Protein AF-A0A3B8MZW2-F1 (afdb_monomer_lite)

pLDDT: mean 94.81, std 4.1, range [79.88, 97.69]

Sequence (41 aa):
YIPNVVFSCGNAVKDDTIYVYYGGADTVIGVAILEMKDIKF

Foldseek 3Di:
DAAPDKAFPDWDDDPQKIWTWIDHRVPDIDIDIDGNVVDDD

Radius of gyration: 11.7 Å; chains: 1; bounding box: 31×13×28 Å

Structure (mmCIF, N/CA/C/O backbone):
data_AF-A0A3B8MZW2-F1
#
_entry.id   AF-A0A3B8MZW2-F1
#
loop_
_atom_site.group_PDB
_atom_site.id
_atom_site.type_symbol
_atom_site.label_atom_id
_atom_site.label_alt_id
_atom_site.label_comp_id
_atom_site.label_asym_id
_atom_site.label_entity_id
_atom_site.label_seq_id
_atom_site.pdbx_PDB_ins_code
_atom_site.Cartn_x
_atom_site.Cartn_y
_atom_site.Cartn_z
_atom_site.occupancy
_atom_site.B_iso_or_equiv
_atom_site.auth_seq_id
_atom_site.auth_comp_id
_atom_site.auth_asym_id
_atom_site.auth_atom_id
_atom_site.pdbx_PDB_model_num
ATOM 1 N N . TYR A 1 1 ? 17.763 0.824 -11.355 1.00 85.00 1 TYR A N 1
ATOM 2 C CA . TYR A 1 1 ? 17.648 -0.022 -10.155 1.00 85.00 1 T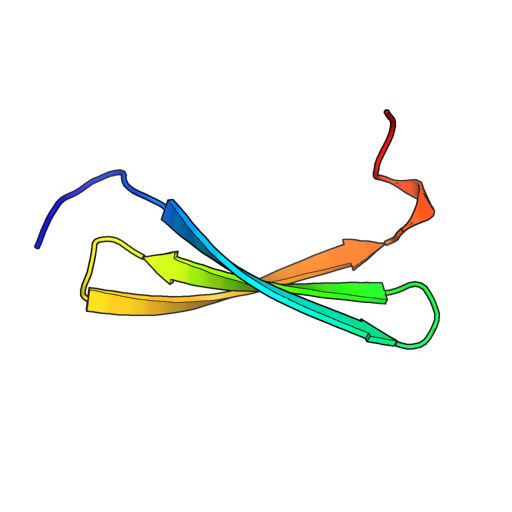YR A CA 1
ATOM 3 C C . TYR A 1 1 ? 18.548 0.557 -9.088 1.00 85.00 1 TYR A C 1
ATOM 5 O O . TYR A 1 1 ? 19.759 0.588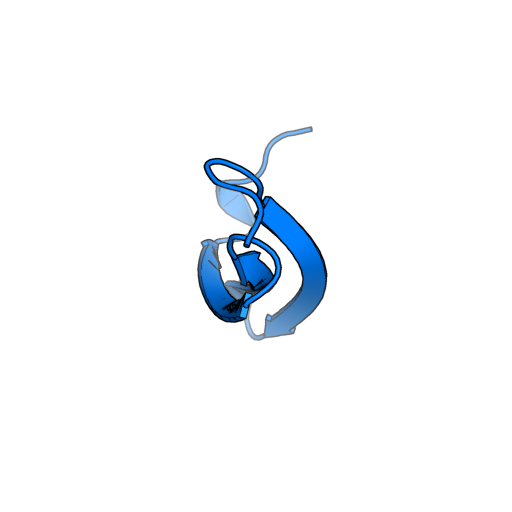 -9.290 1.00 85.00 1 TYR A O 1
ATOM 13 N N . ILE A 1 2 ? 17.949 1.048 -8.006 1.00 94.75 2 ILE A N 1
ATOM 14 C CA . ILE A 1 2 ? 18.660 1.574 -6.840 1.00 94.75 2 ILE A CA 1
ATOM 15 C C . ILE A 1 2 ? 18.352 0.624 -5.677 1.00 94.75 2 ILE A C 1
ATOM 17 O O . ILE A 1 2 ? 17.200 0.550 -5.261 1.00 94.75 2 ILE A O 1
ATOM 21 N N . PRO A 1 3 ? 19.312 -0.181 -5.194 1.00 94.50 3 PRO A N 1
ATOM 22 C CA . PRO A 1 3 ? 19.037 -1.149 -4.137 1.00 94.50 3 PRO A CA 1
ATOM 23 C C . PRO A 1 3 ? 18.779 -0.459 -2.789 1.00 94.50 3 PRO A C 1
ATOM 25 O O . PRO A 1 3 ? 19.303 0.620 -2.525 1.00 94.50 3 PRO A O 1
ATOM 28 N N . ASN A 1 4 ? 18.035 -1.135 -1.907 1.00 94.94 4 ASN A N 1
ATOM 29 C CA . ASN A 1 4 ? 17.807 -0.743 -0.506 1.00 94.94 4 ASN A CA 1
ATOM 30 C C . ASN A 1 4 ? 17.081 0.598 -0.292 1.00 94.94 4 ASN A C 1
ATOM 32 O O . ASN A 1 4 ? 17.256 1.226 0.751 1.00 94.94 4 ASN A O 1
ATOM 36 N N . VAL A 1 5 ? 16.247 1.028 -1.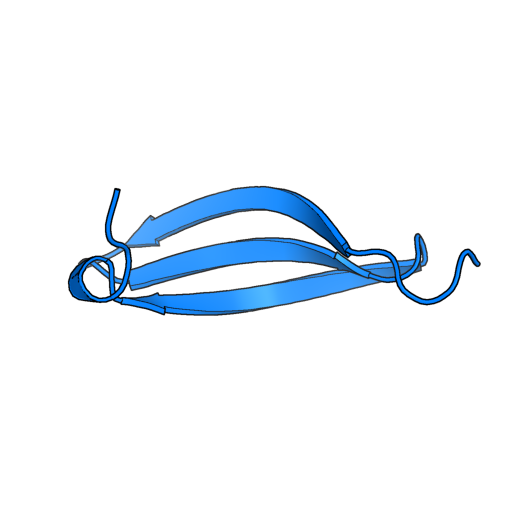243 1.00 96.19 5 VAL A N 1
ATOM 37 C CA . VAL A 1 5 ? 15.364 2.193 -1.073 1.00 96.19 5 VAL A CA 1
ATOM 38 C C . VAL A 1 5 ? 13.894 1.788 -1.078 1.00 96.19 5 VAL A C 1
ATOM 40 O O . VAL A 1 5 ? 13.473 0.902 -1.831 1.00 96.19 5 VAL A O 1
ATOM 43 N N . VAL A 1 6 ? 13.124 2.468 -0.230 1.00 96.44 6 VAL A N 1
ATOM 44 C CA . VAL A 1 6 ? 11.667 2.375 -0.138 1.00 96.44 6 VAL A CA 1
ATOM 45 C C . VAL A 1 6 ? 11.114 3.795 -0.113 1.00 96.44 6 VAL A C 1
ATOM 47 O O . VAL A 1 6 ? 11.481 4.583 0.757 1.00 96.44 6 VAL A O 1
ATOM 50 N N . PHE A 1 7 ? 10.221 4.112 -1.046 1.00 95.31 7 PHE A N 1
ATOM 51 C CA . PHE A 1 7 ? 9.526 5.399 -1.093 1.00 95.31 7 PHE A CA 1
ATOM 52 C C . PHE A 1 7 ? 8.035 5.189 -0.842 1.00 95.31 7 PHE A C 1
ATOM 54 O O . PHE A 1 7 ? 7.378 4.519 -1.632 1.00 95.31 7 PHE A O 1
ATOM 61 N N . SER A 1 8 ? 7.487 5.756 0.236 1.00 83.19 8 SER A N 1
ATOM 62 C CA . SER A 1 8 ? 6.034 5.765 0.455 1.00 83.19 8 SER A CA 1
ATOM 63 C C . SER A 1 8 ? 5.381 6.767 -0.496 1.00 83.19 8 SER A C 1
ATOM 65 O O . SER A 1 8 ? 5.744 7.943 -0.497 1.00 83.19 8 SER A O 1
ATOM 67 N N . CYS A 1 9 ? 4.440 6.302 -1.318 1.00 86.12 9 CYS A N 1
ATOM 68 C CA . CYS A 1 9 ? 3.813 7.111 -2.370 1.00 86.12 9 CYS A CA 1
ATOM 69 C C . CYS A 1 9 ? 2.328 7.389 -2.107 1.00 86.12 9 CYS A C 1
ATOM 71 O O . CYS A 1 9 ? 1.700 8.143 -2.847 1.00 86.12 9 CYS A O 1
ATOM 73 N N . GLY A 1 10 ? 1.767 6.793 -1.058 1.00 92.38 10 GLY A N 1
ATOM 74 C CA . GLY A 1 10 ? 0.401 7.034 -0.624 1.00 92.38 10 GLY A CA 1
ATOM 75 C C . GLY A 1 10 ? -0.095 5.936 0.302 1.00 92.38 10 GLY A C 1
ATOM 76 O O . GLY A 1 10 ? 0.408 4.813 0.295 1.00 92.38 10 GLY A O 1
ATOM 77 N N . ASN A 1 11 ? -1.114 6.256 1.088 1.00 95.81 11 ASN A N 1
ATOM 78 C CA . ASN A 1 11 ? -1.794 5.283 1.923 1.00 95.81 11 ASN A CA 1
ATOM 79 C C . ASN A 1 11 ? -3.311 5.425 1.814 1.00 95.81 11 ASN A C 1
ATOM 81 O O . ASN A 1 11 ? -3.839 6.530 1.709 1.00 95.81 11 ASN A O 1
ATOM 85 N N . ALA A 1 12 ? -4.005 4.291 1.866 1.00 96.56 12 ALA A N 1
ATOM 86 C CA . ALA A 1 12 ? -5.452 4.234 2.011 1.00 96.56 12 ALA A CA 1
ATOM 87 C C . ALA A 1 12 ? -5.795 3.697 3.400 1.00 96.56 12 ALA A C 1
ATOM 89 O O . ALA A 1 12 ? -5.118 2.802 3.904 1.00 96.56 12 ALA A O 1
ATOM 90 N N . VAL A 1 13 ? -6.848 4.236 4.009 1.00 96.94 13 VAL A N 1
ATOM 91 C CA . VAL A 1 13 ? -7.361 3.761 5.297 1.00 96.94 13 VAL A CA 1
ATOM 92 C C . VAL A 1 13 ? -8.746 3.175 5.076 1.00 96.94 13 VAL A C 1
ATOM 94 O O . VAL A 1 13 ? -9.591 3.807 4.441 1.00 96.94 13 VAL A O 1
ATOM 97 N N . LYS A 1 14 ? -8.971 1.968 5.592 1.00 96.56 14 LYS A N 1
ATOM 98 C CA . LYS A 1 14 ? -10.273 1.304 5.598 1.00 96.56 14 LYS A CA 1
ATOM 99 C C . LYS A 1 14 ? -10.417 0.504 6.885 1.00 96.56 14 LYS A C 1
ATOM 101 O O . LYS A 1 14 ? -9.570 -0.337 7.153 1.00 96.56 14 LYS A O 1
ATOM 106 N N . ASP A 1 15 ? -11.485 0.754 7.639 1.00 95.81 15 ASP A N 1
ATOM 107 C CA . ASP A 1 15 ? -11.831 0.008 8.859 1.00 95.81 15 ASP A CA 1
ATOM 108 C C . ASP A 1 15 ? -10.626 -0.146 9.814 1.00 95.81 15 ASP A C 1
ATOM 110 O O . ASP A 1 15 ? -10.222 -1.253 10.161 1.00 95.81 15 ASP A O 1
ATOM 114 N N . ASP A 1 16 ? -9.977 0.979 10.142 1.00 96.06 16 ASP A N 1
ATOM 115 C CA . ASP A 1 16 ? -8.759 1.074 10.973 1.00 96.06 16 ASP A CA 1
ATOM 116 C C . ASP A 1 16 ? -7.527 0.302 10.465 1.00 96.06 16 ASP A C 1
ATOM 118 O O . ASP A 1 16 ? -6.485 0.265 11.122 1.00 96.06 16 ASP A O 1
ATOM 122 N N . THR A 1 17 ? -7.600 -0.249 9.255 1.00 97.38 17 THR A N 1
ATOM 123 C CA . THR A 1 17 ? -6.479 -0.857 8.543 1.00 97.38 17 THR A CA 1
ATOM 124 C C . THR A 1 17 ? -5.869 0.157 7.581 1.00 97.38 17 THR A C 1
ATOM 126 O O . THR A 1 17 ? -6.562 0.778 6.770 1.00 97.38 17 THR A O 1
ATOM 129 N N . ILE A 1 18 ? -4.553 0.317 7.651 1.00 97.06 18 ILE A N 1
ATOM 130 C CA . ILE A 1 18 ? -3.773 1.173 6.764 1.00 97.06 18 ILE A CA 1
ATOM 131 C C . ILE A 1 18 ? -3.120 0.298 5.698 1.00 97.06 18 ILE A C 1
ATOM 133 O O . ILE A 1 18 ? -2.426 -0.667 6.008 1.00 97.06 18 ILE A O 1
ATOM 137 N N . TYR A 1 19 ? -3.299 0.684 4.440 1.00 97.50 19 TYR A N 1
ATOM 138 C CA . TYR A 1 19 ? -2.613 0.120 3.285 1.00 97.50 19 TYR A CA 1
ATOM 139 C C . TYR A 1 19 ? -1.602 1.146 2.793 1.00 97.50 19 TYR A C 1
ATOM 141 O O . TYR A 1 19 ? -1.997 2.178 2.253 1.00 97.50 19 TYR A O 1
ATOM 149 N N . VAL A 1 20 ? -0.312 0.889 2.990 1.00 97.19 20 VAL A N 1
ATOM 150 C CA . VAL A 1 20 ? 0.772 1.776 2.551 1.00 97.19 20 VAL A CA 1
ATOM 151 C C . VAL A 1 20 ? 1.313 1.266 1.227 1.00 97.19 20 VAL A C 1
ATOM 153 O O . VAL A 1 20 ? 1.915 0.194 1.173 1.00 97.19 20 VAL A O 1
ATOM 156 N N . TYR A 1 21 ? 1.114 2.041 0.167 1.00 97.69 21 TYR A N 1
ATOM 157 C CA . TYR A 1 21 ? 1.667 1.766 -1.151 1.00 97.69 21 TYR A CA 1
ATOM 158 C C . TYR A 1 21 ? 3.039 2.415 -1.270 1.00 97.69 21 TYR A C 1
ATOM 160 O O . TYR A 1 21 ? 3.204 3.613 -1.016 1.00 97.69 21 TYR A O 1
ATOM 168 N N . TYR A 1 22 ? 4.030 1.626 -1.672 1.00 97.69 22 TYR A N 1
ATOM 169 C CA . TYR A 1 22 ? 5.405 2.095 -1.744 1.00 97.69 22 TYR A CA 1
ATOM 170 C C . TYR A 1 22 ? 6.124 1.612 -3.001 1.00 97.69 22 TYR A C 1
ATOM 172 O O . TYR A 1 22 ? 5.882 0.512 -3.499 1.00 97.69 22 TYR A O 1
ATOM 180 N N . GLY A 1 23 ? 7.035 2.442 -3.502 1.00 97.38 23 GLY A N 1
ATOM 181 C CA . GLY A 1 23 ? 8.003 2.069 -4.525 1.00 97.38 23 GLY A CA 1
ATOM 182 C C . GLY A 1 23 ? 9.160 1.281 -3.913 1.00 97.38 23 GLY A C 1
ATOM 183 O O . GLY A 1 23 ? 9.748 1.713 -2.920 1.00 97.38 23 GLY A O 1
ATOM 184 N N . GLY A 1 24 ? 9.482 0.128 -4.502 1.00 96.94 24 GLY A N 1
ATOM 185 C CA . GLY A 1 24 ? 10.619 -0.710 -4.128 1.00 96.94 24 GLY A CA 1
ATOM 186 C C . GLY A 1 24 ? 11.733 -0.626 -5.167 1.00 96.94 24 GLY A C 1
ATOM 187 O O . GLY A 1 24 ? 11.513 -0.937 -6.341 1.00 96.94 24 GLY A O 1
ATOM 188 N N . ALA A 1 25 ? 12.925 -0.215 -4.730 1.00 96.81 25 ALA A N 1
ATOM 189 C CA . ALA A 1 25 ? 14.139 -0.163 -5.547 1.00 96.81 25 ALA A CA 1
ATOM 190 C C . ALA A 1 25 ? 13.977 0.504 -6.935 1.00 96.81 25 ALA A C 1
ATOM 192 O O . ALA A 1 25 ? 14.586 0.067 -7.920 1.00 96.81 25 ALA A O 1
ATOM 193 N N . ASP A 1 26 ? 13.116 1.523 -7.019 1.00 95.56 26 ASP A N 1
ATOM 194 C CA . ASP A 1 26 ? 12.721 2.266 -8.228 1.00 95.56 26 ASP A CA 1
ATOM 195 C C . ASP A 1 26 ? 12.244 1.389 -9.401 1.00 95.56 26 ASP A C 1
ATOM 197 O O . ASP A 1 26 ? 12.421 1.738 -10.568 1.00 95.56 26 ASP A O 1
ATOM 201 N N . THR A 1 27 ? 11.694 0.206 -9.115 1.00 96.44 27 THR A N 1
ATOM 202 C CA . THR A 1 27 ? 11.373 -0.792 -10.156 1.00 96.44 27 THR A CA 1
ATOM 203 C C . THR A 1 27 ? 10.018 -1.463 -9.988 1.00 96.44 27 THR A C 1
ATOM 205 O O . THR A 1 27 ? 9.461 -1.941 -10.973 1.00 96.44 27 THR A O 1
ATOM 208 N N . VAL A 1 28 ? 9.468 -1.497 -8.773 1.00 96.75 28 VAL A N 1
ATOM 209 C CA . VAL A 1 28 ? 8.200 -2.173 -8.468 1.00 96.75 28 VAL A CA 1
ATOM 210 C C . VAL A 1 28 ? 7.352 -1.365 -7.491 1.00 96.75 28 VAL A C 1
ATOM 212 O O . VAL A 1 28 ? 7.860 -0.483 -6.799 1.00 96.75 28 VAL A O 1
ATOM 215 N N . ILE A 1 29 ? 6.065 -1.705 -7.408 1.00 97.62 29 ILE A N 1
ATOM 216 C CA . ILE A 1 29 ? 5.140 -1.202 -6.387 1.00 97.62 29 ILE A CA 1
ATOM 217 C C . ILE A 1 29 ? 4.796 -2.353 -5.439 1.00 97.62 29 ILE A C 1
ATOM 219 O O . ILE A 1 29 ? 4.455 -3.447 -5.889 1.00 97.62 29 ILE A O 1
ATOM 223 N N . GLY A 1 30 ? 4.882 -2.096 -4.136 1.00 96.75 30 GLY A N 1
ATOM 224 C CA . GLY A 1 30 ? 4.450 -2.994 -3.068 1.00 96.75 30 GLY A CA 1
ATOM 225 C C . GLY A 1 30 ? 3.353 -2.371 -2.206 1.00 96.75 30 GLY A C 1
ATOM 226 O O . GLY A 1 30 ? 3.087 -1.169 -2.281 1.00 96.75 30 GLY A O 1
ATOM 227 N N . VAL A 1 31 ? 2.725 -3.202 -1.373 1.00 97.38 31 VAL A N 1
ATOM 228 C CA . VAL A 1 31 ? 1.772 -2.764 -0.348 1.00 97.38 31 VAL A CA 1
ATOM 229 C C . VAL A 1 31 ? 2.109 -3.415 0.990 1.00 97.38 31 VAL A C 1
ATOM 231 O O . VAL A 1 31 ? 2.317 -4.625 1.062 1.00 97.38 31 VAL A O 1
ATOM 234 N N . ALA A 1 32 ? 2.167 -2.604 2.043 1.00 96.69 32 ALA A N 1
ATOM 235 C CA . ALA A 1 32 ? 2.241 -3.059 3.428 1.00 96.69 32 ALA A CA 1
ATOM 236 C C . ALA A 1 32 ? 0.909 -2.773 4.131 1.00 96.69 32 ALA A C 1
ATOM 238 O O . ALA A 1 32 ? 0.282 -1.744 3.874 1.00 96.69 32 ALA A O 1
ATOM 239 N N . ILE A 1 33 ? 0.482 -3.684 5.004 1.00 97.12 33 ILE A N 1
ATOM 240 C CA . ILE A 1 33 ? -0.779 -3.585 5.744 1.00 97.12 33 ILE A CA 1
ATOM 241 C C . ILE A 1 33 ? -0.458 -3.537 7.234 1.00 97.12 33 ILE A C 1
ATOM 243 O O . ILE A 1 33 ? 0.318 -4.362 7.715 1.00 97.12 33 ILE A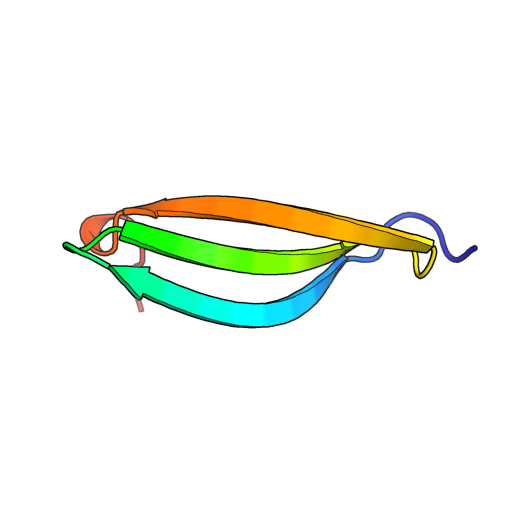 O 1
ATOM 247 N N . LEU A 1 34 ? -1.045 -2.580 7.946 1.00 96.00 34 LEU A N 1
ATOM 248 C CA . LEU A 1 34 ? -0.896 -2.429 9.391 1.00 96.00 34 LEU A CA 1
ATOM 249 C C . LEU A 1 34 ? -2.167 -1.869 10.031 1.00 96.00 34 LEU A C 1
ATOM 251 O O . LEU A 1 34 ? -2.959 -1.205 9.363 1.00 96.00 34 LEU A O 1
ATOM 255 N N . GLU A 1 35 ? -2.356 -2.119 11.324 1.00 97.12 35 GLU A N 1
ATOM 256 C CA . GLU A 1 35 ? -3.474 -1.555 12.079 1.00 97.12 35 GLU A CA 1
ATOM 257 C C . GLU A 1 35 ? -3.125 -0.156 12.601 1.00 97.12 35 GLU A C 1
ATOM 259 O O . GLU A 1 35 ? -2.008 0.104 13.049 1.00 97.12 35 GLU A O 1
ATOM 264 N N . MET A 1 36 ? -4.100 0.756 12.601 1.00 94.69 36 MET A N 1
ATOM 265 C CA . MET A 1 36 ? -3.920 2.135 13.072 1.00 94.69 36 MET A CA 1
ATOM 266 C C . MET A 1 36 ? -3.406 2.198 14.518 1.00 94.69 36 MET A C 1
ATO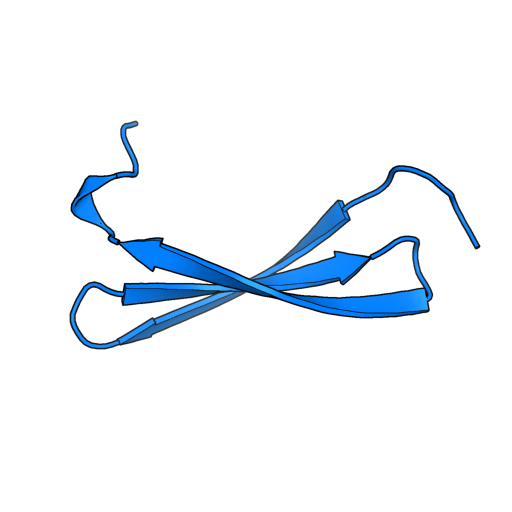M 268 O O . MET A 1 36 ? -2.610 3.071 14.854 1.00 94.69 36 MET A O 1
ATOM 272 N N . LYS A 1 37 ? -3.817 1.243 15.365 1.00 95.94 37 LYS A N 1
ATOM 273 C CA . LYS A 1 37 ? -3.410 1.163 16.778 1.00 95.94 37 LYS A CA 1
ATOM 274 C C . LYS A 1 37 ? -1.912 0.895 16.979 1.00 95.94 37 LYS A C 1
ATOM 276 O O . LYS A 1 37 ? -1.395 1.150 18.066 1.00 95.94 37 LYS A O 1
ATOM 281 N N . ASP A 1 38 ? -1.236 0.362 15.961 1.00 95.56 38 ASP A N 1
ATOM 282 C CA . ASP A 1 38 ? 0.183 0.013 16.034 1.00 95.56 38 ASP A CA 1
ATOM 283 C C . ASP A 1 38 ? 1.086 1.233 15.788 1.00 95.56 38 ASP A C 1
ATOM 285 O O . ASP A 1 38 ? 2.250 1.232 16.195 1.00 95.56 38 ASP A O 1
ATOM 289 N N . ILE A 1 39 ? 0.559 2.299 15.169 1.00 91.81 39 ILE A N 1
ATOM 290 C CA . ILE A 1 39 ? 1.289 3.553 14.960 1.00 91.81 39 ILE A CA 1
ATOM 291 C C . ILE A 1 39 ? 1.225 4.405 16.230 1.00 91.81 39 ILE A C 1
ATOM 293 O O . ILE A 1 39 ? 0.153 4.745 16.728 1.00 91.81 39 ILE A O 1
ATOM 297 N N . LYS A 1 40 ? 2.400 4.799 16.729 1.00 89.56 40 LYS A N 1
ATOM 298 C CA . LYS A 1 40 ? 2.560 5.750 17.836 1.00 89.56 40 LYS A CA 1
ATOM 299 C C . LYS A 1 40 ? 3.332 6.969 17.340 1.00 8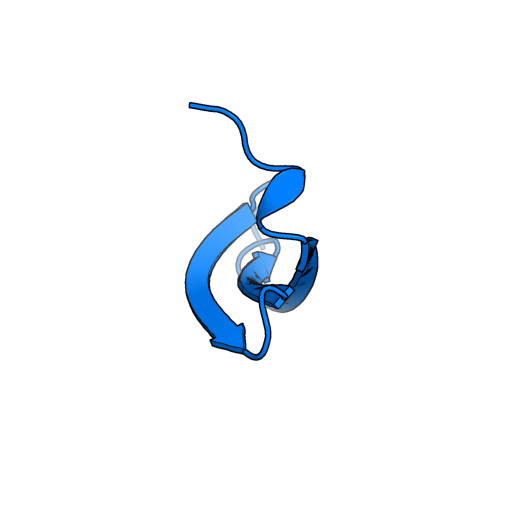9.56 40 LYS A C 1
ATOM 301 O O . LYS A 1 40 ? 4.324 6.799 16.631 1.00 89.56 40 LYS A O 1
ATOM 306 N N . PHE A 1 41 ? 2.865 8.158 17.711 1.00 79.88 41 PHE A N 1
ATOM 307 C CA . PHE A 1 41 ? 3.513 9.440 17.424 1.00 79.88 41 PHE A CA 1
ATOM 308 C C . PHE A 1 41 ? 4.316 9.927 18.628 1.00 79.88 41 PHE A C 1
ATOM 310 O O . PHE A 1 41 ? 3.857 9.682 19.769 1.00 79.88 41 PHE A O 1
#

Secondary structure (DSSP, 8-state):
--TT-EEEEEEEEETTEEEEEEEETTTEEEEEEEEGGG---